Protein AF-A0A957KYW2-F1 (afdb_monomer_lite)

Radius of gyration: 17.25 Å; chains: 1; bounding box: 35×22×55 Å

pLDDT: mean 86.88, std 7.46, range [60.75, 97.38]

Secondary structure (DSSP, 8-state):
-HHHHHHHHHHHHHHHHHHHH--S-S--HHHHHHHTTPPPTTS-HHHHHHHHHHHHHHHHHHHHHHHHHTTT--HHHHHHHHHHHTTS-SSHHHHHHHHTT-

Sequence (102 aa):
PRAELERLVELLGKLFSLCLSAGDPPGSWCLAHSRRRAPGPDAPILQQISQFMSDFNAYRDDAHMAAWQAEGVAAYVWEAFNFVHSGQAKNAAELDEKLFYR

Structure (mmCIF, N/CA/C/O backbone):
data_AF-A0A957KYW2-F1
#
_entry.id   AF-A0A957KYW2-F1
#
loop_
_atom_site.group_PDB
_atom_site.id
_atom_site.type_symbol
_atom_site.label_atom_id
_atom_site.label_alt_id
_atom_site.label_comp_id
_atom_site.label_asym_id
_atom_site.label_entity_id
_atom_site.label_seq_id
_atom_site.pdbx_PDB_ins_code
_atom_site.Cartn_x
_atom_site.Cartn_y
_atom_site.Cartn_z
_atom_site.occupancy
_atom_site.B_iso_or_equiv
_atom_site.auth_seq_id
_atom_site.auth_comp_id
_atom_site.auth_asym_id
_atom_site.auth_atom_id
_atom_site.pdbx_PDB_model_num
ATOM 1 N N . PRO A 1 1 ? -16.436 7.190 24.205 1.00 81.94 1 PRO A N 1
ATOM 2 C CA . PRO A 1 1 ? -15.716 8.405 23.748 1.00 81.94 1 PRO A CA 1
ATOM 3 C C . PRO A 1 1 ? -14.234 8.458 24.159 1.00 81.94 1 PRO A C 1
ATOM 5 O O . PRO A 1 1 ? -13.392 8.326 23.289 1.00 8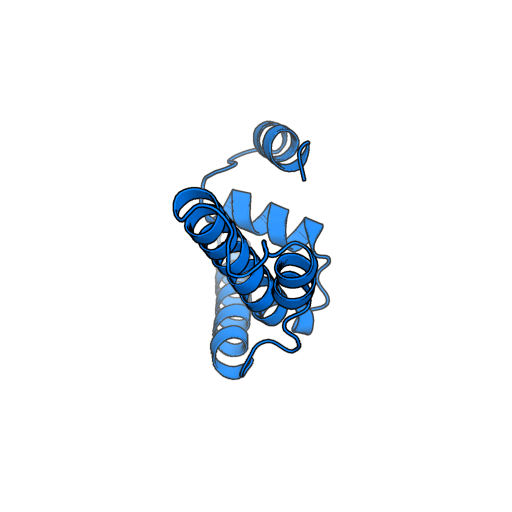1.94 1 PRO A O 1
ATOM 8 N N . ARG A 1 2 ? -13.872 8.615 25.446 1.00 91.56 2 ARG A N 1
ATOM 9 C CA . ARG A 1 2 ? -12.451 8.740 25.848 1.00 91.56 2 ARG A CA 1
ATOM 10 C C . ARG A 1 2 ? -11.666 7.428 25.746 1.00 91.56 2 ARG A C 1
ATOM 12 O O . ARG A 1 2 ? -10.627 7.403 25.103 1.00 91.56 2 ARG A O 1
ATOM 19 N N . ALA A 1 3 ? -12.200 6.346 26.311 1.00 93.38 3 ALA A N 1
ATOM 20 C CA . ALA A 1 3 ? -11.526 5.045 26.312 1.00 93.38 3 ALA A CA 1
ATOM 21 C C . ALA A 1 3 ? -11.297 4.488 24.891 1.00 93.38 3 ALA A C 1
ATOM 23 O O . ALA A 1 3 ? -10.297 3.834 24.622 1.00 93.38 3 ALA A O 1
ATOM 24 N N . GLU A 1 4 ? -12.206 4.778 23.955 1.00 91.69 4 GLU A N 1
ATOM 25 C CA . GLU A 1 4 ? -12.066 4.389 22.544 1.00 91.69 4 GLU A CA 1
ATOM 26 C C . GLU A 1 4 ? -10.975 5.192 21.833 1.00 91.69 4 GLU A C 1
ATOM 28 O O . GLU A 1 4 ? -10.224 4.627 21.045 1.00 91.69 4 GLU A O 1
ATOM 33 N N . LEU A 1 5 ? -10.850 6.488 22.139 1.00 88.31 5 LEU A N 1
ATOM 34 C CA . LEU A 1 5 ? -9.768 7.325 21.622 1.00 88.31 5 LEU A CA 1
ATOM 35 C C . LEU A 1 5 ? -8.412 6.899 22.195 1.00 88.31 5 LEU A C 1
ATOM 37 O O . LEU A 1 5 ? -7.442 6.823 21.452 1.00 88.31 5 LEU A O 1
ATOM 41 N N . GLU A 1 6 ? -8.347 6.570 23.486 1.00 95.00 6 GLU A N 1
ATOM 42 C CA . GLU A 1 6 ? -7.136 6.035 24.124 1.00 95.00 6 GLU A CA 1
ATOM 43 C C . GLU A 1 6 ? -6.716 4.707 23.475 1.00 95.00 6 GLU A C 1
ATOM 45 O O . GLU A 1 6 ? -5.555 4.542 23.098 1.00 95.00 6 GLU A O 1
ATOM 50 N N . ARG A 1 7 ? -7.677 3.807 23.228 1.00 92.31 7 ARG A N 1
ATOM 51 C CA . ARG A 1 7 ? -7.442 2.564 22.483 1.00 92.31 7 ARG A CA 1
ATOM 52 C C . ARG A 1 7 ? -6.976 2.826 21.048 1.00 92.31 7 ARG A C 1
ATOM 54 O O . ARG A 1 7 ? -6.081 2.138 20.569 1.00 92.31 7 ARG A O 1
ATOM 61 N N . LEU A 1 8 ? -7.563 3.801 20.353 1.00 87.69 8 LEU A N 1
ATOM 62 C CA . LEU A 1 8 ? -7.157 4.162 18.993 1.00 87.69 8 LEU A CA 1
ATOM 63 C C . LEU A 1 8 ? -5.714 4.682 18.961 1.00 87.69 8 LEU A C 1
ATOM 65 O O . LEU A 1 8 ? -4.942 4.260 18.107 1.00 87.69 8 LEU A O 1
ATOM 69 N N . VAL A 1 9 ? -5.333 5.548 19.902 1.00 92.00 9 VAL A N 1
ATOM 70 C CA . VAL A 1 9 ? -3.955 6.053 20.024 1.00 92.00 9 VAL A CA 1
ATOM 71 C C . VAL A 1 9 ? -2.969 4.907 20.245 1.00 92.00 9 VAL A C 1
ATOM 73 O O . VAL A 1 9 ? -1.930 4.871 19.591 1.00 92.00 9 VAL A O 1
ATOM 76 N N . GLU A 1 10 ? -3.297 3.949 21.113 1.00 94.31 10 GLU A N 1
ATOM 77 C CA . GLU A 1 10 ? -2.456 2.773 21.352 1.00 94.31 10 GLU A CA 1
ATOM 78 C C . GLU A 1 10 ? -2.271 1.930 20.079 1.00 94.31 10 GLU A C 1
ATOM 80 O O . GLU A 1 10 ? -1.148 1.554 19.740 1.00 94.31 10 GLU A O 1
ATOM 85 N N . LEU A 1 11 ? -3.360 1.662 19.353 1.00 87.19 11 LEU A N 1
ATOM 86 C CA . LEU A 1 11 ? -3.333 0.877 18.116 1.00 87.19 11 LEU A CA 1
ATOM 87 C C . LEU A 1 11 ? -2.539 1.578 17.007 1.00 87.19 11 LEU A C 1
ATOM 89 O O . LEU A 1 11 ? -1.714 0.948 16.351 1.00 87.19 11 LEU A O 1
ATOM 93 N N . LEU A 1 12 ? -2.735 2.887 16.832 1.00 86.44 12 LEU A N 1
ATOM 94 C CA . LEU A 1 12 ? -1.966 3.685 15.876 1.00 86.44 12 LEU A CA 1
ATOM 95 C C . LEU A 1 12 ? -0.482 3.734 16.255 1.00 86.44 12 LEU A C 1
ATOM 97 O O . LEU A 1 12 ? 0.375 3.621 15.385 1.00 86.44 12 LEU A O 1
ATOM 101 N N . GLY A 1 13 ? -0.166 3.866 17.545 1.00 88.62 13 GLY A N 1
ATOM 102 C CA . GLY A 1 13 ? 1.210 3.826 18.036 1.00 88.62 13 GLY A CA 1
ATOM 103 C C . GLY A 1 13 ? 1.901 2.500 17.713 1.00 88.62 13 GLY A C 1
ATOM 104 O O . GLY A 1 13 ? 3.013 2.508 17.188 1.00 88.62 13 GLY A O 1
ATOM 105 N N . LYS A 1 14 ? 1.219 1.372 17.953 1.00 87.19 14 LYS A N 1
ATOM 106 C CA . LYS A 1 14 ? 1.706 0.028 17.596 1.00 87.19 14 LYS A CA 1
ATOM 107 C C . LYS A 1 14 ? 1.975 -0.094 16.100 1.00 87.19 14 LYS A C 1
ATOM 109 O O . LYS A 1 14 ? 3.076 -0.485 15.720 1.00 87.19 14 LYS A O 1
ATOM 114 N N . LEU A 1 15 ? 1.017 0.323 15.270 1.00 81.38 15 LEU A N 1
ATOM 115 C CA . LEU A 1 15 ? 1.176 0.356 13.818 1.00 81.38 15 LEU A CA 1
ATOM 116 C C . LEU A 1 15 ? 2.419 1.152 13.407 1.00 81.38 15 LEU A C 1
ATOM 118 O O . LEU A 1 15 ? 3.231 0.659 12.637 1.00 81.38 15 LEU A O 1
ATOM 122 N N . PHE A 1 16 ? 2.597 2.369 13.926 1.00 82.88 16 PHE A N 1
ATOM 123 C CA . PHE A 1 16 ? 3.751 3.194 13.567 1.00 82.88 16 PHE A CA 1
ATOM 124 C C . PHE A 1 16 ? 5.080 2.552 13.966 1.00 82.88 16 PHE A C 1
ATOM 126 O O . PHE A 1 16 ? 6.028 2.587 13.183 1.00 82.88 16 PHE A O 1
ATOM 133 N N . SER A 1 17 ? 5.160 1.947 15.154 1.00 85.19 17 SER A N 1
ATOM 134 C CA . SER A 1 17 ? 6.355 1.209 15.571 1.00 85.19 17 SER A CA 1
ATOM 135 C C . SER A 1 17 ? 6.673 0.048 14.628 1.00 85.19 17 SER A C 1
ATOM 137 O O . SER A 1 17 ? 7.845 -0.176 14.336 1.00 85.19 17 SER A O 1
ATOM 139 N N . LEU A 1 18 ? 5.649 -0.641 14.119 1.00 77.62 18 LEU A N 1
ATOM 140 C CA . LEU A 1 18 ? 5.805 -1.722 13.147 1.00 77.62 18 LEU A CA 1
ATOM 141 C C . LEU A 1 18 ? 6.209 -1.208 11.770 1.00 77.62 18 LEU A C 1
ATOM 143 O O . LEU A 1 18 ? 7.123 -1.758 11.175 1.00 77.62 18 LEU A O 1
ATOM 147 N N . CYS A 1 19 ? 5.621 -0.112 11.285 1.00 75.50 19 CYS A N 1
ATOM 148 C CA . CYS A 1 19 ? 6.046 0.525 10.036 1.00 75.50 19 CYS A CA 1
ATOM 149 C C . CYS A 1 19 ? 7.539 0.885 10.061 1.00 75.50 19 CYS A C 1
ATOM 151 O O . CYS A 1 19 ? 8.236 0.711 9.066 1.00 75.50 19 CYS A O 1
ATOM 153 N N . LEU A 1 20 ? 8.038 1.381 11.199 1.00 81.31 20 LEU A N 1
ATOM 154 C CA . LEU A 1 20 ? 9.451 1.725 11.370 1.00 81.31 20 LEU A CA 1
ATOM 155 C C . LEU A 1 20 ? 10.365 0.494 11.446 1.00 81.31 20 LEU A C 1
ATOM 157 O O . LEU A 1 20 ? 11.548 0.606 11.129 1.00 81.31 20 LEU A O 1
ATOM 161 N N . SER A 1 21 ? 9.847 -0.661 11.871 1.00 79.62 21 SER A N 1
ATOM 162 C CA . SER A 1 21 ? 10.613 -1.906 11.986 1.00 79.62 21 SER A CA 1
ATOM 163 C C . SER A 1 21 ? 10.410 -2.882 10.823 1.00 79.62 21 SER A C 1
ATOM 165 O O . SER A 1 21 ? 11.141 -3.868 10.751 1.00 79.62 21 SER A O 1
ATOM 167 N N . ALA A 1 22 ? 9.468 -2.613 9.910 1.00 70.88 22 ALA A N 1
ATOM 168 C CA . ALA A 1 22 ? 9.038 -3.523 8.845 1.00 70.88 22 ALA A CA 1
ATOM 169 C C . ALA A 1 22 ? 10.126 -3.868 7.809 1.00 70.88 22 ALA A C 1
ATOM 171 O O . ALA A 1 22 ? 9.947 -4.813 7.046 1.00 70.88 22 ALA A O 1
ATOM 172 N N . GLY A 1 23 ? 11.267 -3.168 7.803 1.00 69.19 23 GLY A N 1
ATOM 173 C CA . GLY A 1 23 ? 12.323 -3.379 6.811 1.00 69.19 23 GLY A CA 1
ATOM 174 C C . GLY A 1 23 ? 11.847 -3.069 5.388 1.00 69.19 23 GLY A C 1
ATOM 175 O O . GLY A 1 23 ? 10.847 -2.379 5.190 1.00 69.19 23 GLY A O 1
ATOM 176 N N . ASP A 1 24 ? 12.576 -3.559 4.387 1.00 69.12 24 ASP A N 1
ATOM 177 C CA . ASP A 1 24 ? 12.103 -3.513 3.000 1.00 69.12 24 ASP A CA 1
ATOM 178 C C . ASP A 1 24 ? 10.824 -4.363 2.846 1.00 69.12 24 ASP A C 1
ATOM 180 O O . ASP A 1 24 ? 10.667 -5.353 3.569 1.00 69.12 24 ASP A O 1
ATOM 184 N N . PRO A 1 25 ? 9.907 -4.021 1.915 1.00 69.50 25 PRO A N 1
ATOM 185 C CA . PRO A 1 25 ? 8.673 -4.775 1.731 1.00 69.50 25 PRO A CA 1
ATOM 186 C C . PRO A 1 25 ? 8.949 -6.287 1.610 1.00 69.50 25 PRO A C 1
ATOM 188 O O . PRO A 1 25 ? 9.874 -6.674 0.889 1.00 69.50 25 PRO A O 1
ATOM 191 N N . PRO A 1 26 ? 8.139 -7.160 2.250 1.00 64.12 26 PRO A N 1
ATOM 192 C CA . PRO A 1 26 ? 8.386 -8.605 2.325 1.00 64.12 26 PRO A CA 1
ATOM 193 C C . PRO A 1 26 ? 8.328 -9.294 0.950 1.00 64.12 26 PRO A C 1
ATOM 195 O O . PRO A 1 26 ? 8.675 -10.467 0.815 1.00 64.12 26 PRO A O 1
ATOM 198 N N . GLY A 1 27 ? 7.912 -8.559 -0.081 1.00 70.94 27 GLY A N 1
ATOM 199 C CA . GLY A 1 27 ? 8.084 -8.883 -1.483 1.00 70.94 27 GLY A CA 1
ATOM 200 C C . GLY A 1 27 ? 7.628 -7.719 -2.357 1.00 70.94 27 GLY A C 1
ATOM 201 O O . GLY A 1 27 ? 6.847 -6.873 -1.932 1.00 70.94 27 GLY A O 1
ATOM 202 N N . SER A 1 28 ? 8.101 -7.690 -3.599 1.00 82.56 28 SER A N 1
ATOM 203 C CA . SER A 1 28 ? 7.665 -6.741 -4.625 1.00 82.56 28 SER A CA 1
ATOM 204 C C . SER A 1 28 ? 6.577 -7.364 -5.503 1.00 82.56 28 SER A C 1
ATOM 206 O O . SER A 1 28 ? 6.691 -7.364 -6.724 1.00 82.56 28 SER A O 1
ATOM 208 N N . TRP A 1 29 ? 5.573 -8.023 -4.910 1.00 86.44 29 TRP A N 1
ATOM 209 C CA . TRP A 1 29 ? 4.616 -8.831 -5.676 1.00 86.44 29 TRP A CA 1
ATOM 210 C C . TRP A 1 29 ? 3.800 -7.972 -6.644 1.00 86.44 29 TRP A C 1
ATOM 212 O O . TRP A 1 29 ? 3.710 -8.312 -7.830 1.00 86.44 29 TRP A O 1
ATOM 222 N N . CYS A 1 30 ? 3.263 -6.845 -6.171 1.00 90.19 30 CYS A N 1
ATOM 223 C CA . CYS A 1 30 ? 2.517 -5.905 -6.998 1.00 90.19 30 CYS A CA 1
ATOM 224 C C . CYS A 1 30 ? 3.418 -5.340 -8.096 1.00 90.19 30 CYS A C 1
ATOM 226 O O . CYS A 1 30 ? 3.048 -5.361 -9.274 1.00 90.19 30 CYS A O 1
ATOM 228 N N . LEU A 1 31 ? 4.624 -4.885 -7.743 1.00 91.44 31 LEU A N 1
ATOM 229 C CA . LEU A 1 31 ? 5.575 -4.339 -8.709 1.00 91.44 31 LEU A CA 1
ATOM 230 C C . LEU A 1 31 ? 6.008 -5.389 -9.743 1.00 91.44 31 LEU A C 1
ATOM 232 O O . LEU A 1 31 ? 5.970 -5.130 -10.944 1.00 91.44 31 LEU A O 1
ATOM 236 N N . ALA A 1 32 ? 6.365 -6.597 -9.311 1.00 92.31 32 ALA A N 1
ATOM 237 C CA . ALA A 1 32 ? 6.743 -7.700 -10.187 1.00 92.31 32 ALA A CA 1
ATOM 238 C C . ALA A 1 32 ? 5.604 -8.057 -11.145 1.00 92.31 32 ALA A C 1
ATOM 240 O O . ALA A 1 32 ? 5.844 -8.317 -12.324 1.00 92.31 32 ALA A O 1
ATOM 241 N N . HIS A 1 33 ? 4.359 -8.039 -10.666 1.00 92.75 33 HIS A N 1
ATOM 242 C CA . HIS A 1 33 ? 3.187 -8.238 -11.505 1.00 92.75 33 HIS A CA 1
ATOM 243 C C . HIS A 1 33 ? 2.982 -7.082 -12.500 1.00 92.75 33 HIS A C 1
ATOM 245 O O . HIS A 1 33 ? 2.712 -7.337 -13.674 1.00 92.75 33 HIS A O 1
ATOM 251 N N . SER A 1 34 ? 3.170 -5.830 -12.074 1.00 93.00 34 SER A N 1
ATOM 252 C CA . SER A 1 34 ? 3.111 -4.649 -12.947 1.00 93.00 34 SER A CA 1
ATOM 253 C C . SER A 1 34 ? 4.140 -4.728 -14.080 1.00 93.00 34 SER A C 1
ATOM 255 O O . SER A 1 34 ? 3.791 -4.580 -15.254 1.00 93.00 34 SER A O 1
ATOM 257 N N . ARG A 1 35 ? 5.387 -5.096 -13.758 1.00 93.62 35 ARG A N 1
ATOM 258 C CA . ARG A 1 35 ? 6.491 -5.217 -14.722 1.00 93.62 35 ARG A CA 1
ATOM 259 C C . ARG A 1 35 ? 6.287 -6.296 -15.783 1.00 93.62 35 ARG A C 1
ATOM 261 O O . ARG A 1 35 ? 6.860 -6.175 -16.861 1.00 93.62 35 ARG A O 1
ATOM 268 N N . ARG A 1 36 ? 5.439 -7.305 -15.547 1.00 93.62 36 ARG A N 1
ATOM 269 C CA . ARG A 1 36 ? 5.068 -8.299 -16.580 1.00 93.62 36 ARG A CA 1
ATOM 270 C C . ARG A 1 36 ? 4.302 -7.686 -17.752 1.00 93.62 36 ARG A C 1
ATOM 272 O O . ARG A 1 36 ? 4.258 -8.292 -18.816 1.00 93.62 36 ARG A O 1
ATOM 279 N N . ARG A 1 37 ? 3.692 -6.513 -17.558 1.00 88.12 37 ARG A N 1
ATOM 280 C CA . ARG A 1 37 ? 2.988 -5.755 -18.603 1.00 88.12 37 ARG A CA 1
ATOM 281 C C . ARG A 1 37 ? 3.815 -4.602 -19.164 1.00 88.12 37 ARG A C 1
ATOM 283 O O . ARG A 1 37 ? 3.297 -3.841 -19.978 1.00 88.12 37 ARG A O 1
ATOM 290 N N . ALA A 1 38 ? 5.067 -4.457 -18.728 1.00 91.62 38 ALA A N 1
ATOM 291 C CA . ALA A 1 38 ? 5.896 -3.359 -19.180 1.00 91.62 38 ALA A CA 1
ATOM 292 C C . ALA A 1 38 ? 6.075 -3.415 -20.704 1.00 91.62 38 ALA A C 1
ATOM 294 O O . ALA A 1 38 ? 6.301 -4.495 -21.260 1.00 91.62 38 ALA A O 1
ATOM 295 N N . PRO A 1 39 ? 5.969 -2.268 -21.389 1.00 90.12 39 PRO A N 1
ATOM 296 C CA . PRO A 1 39 ? 6.164 -2.228 -22.821 1.00 90.12 39 PRO A CA 1
ATOM 297 C C . PRO A 1 39 ? 7.633 -2.524 -23.164 1.00 90.12 39 PRO A C 1
ATOM 299 O O . PRO A 1 39 ? 8.532 -2.339 -22.339 1.00 90.12 39 PRO A O 1
ATOM 302 N N . GLY A 1 40 ? 7.873 -2.995 -24.390 1.00 91.19 40 GLY A N 1
ATOM 303 C CA . GLY A 1 40 ? 9.226 -3.225 -24.895 1.00 91.19 40 GLY A CA 1
ATOM 304 C C . GLY A 1 40 ? 10.056 -1.932 -24.965 1.00 91.19 40 GLY A C 1
ATOM 305 O O . GLY A 1 40 ? 9.491 -0.837 -24.932 1.00 91.19 40 GLY A O 1
ATOM 306 N N . PRO A 1 41 ? 11.389 -2.037 -25.092 1.00 88.12 41 PRO A N 1
ATOM 307 C CA . PRO A 1 41 ? 12.290 -0.879 -25.079 1.00 88.12 41 PRO A CA 1
ATOM 308 C C . PRO A 1 41 ? 12.006 0.139 -26.198 1.00 88.12 41 PRO A C 1
ATOM 310 O O . PRO A 1 41 ? 12.216 1.333 -26.0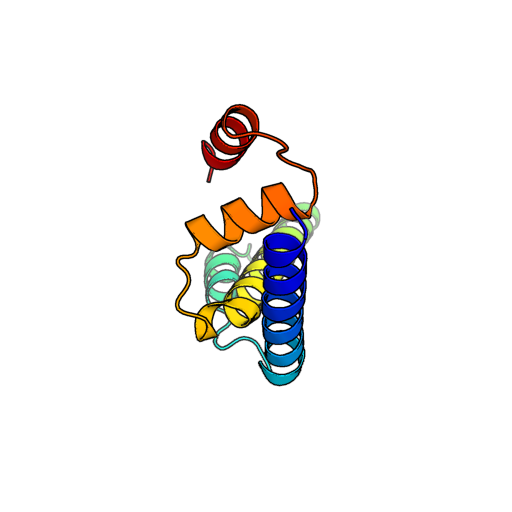01 1.00 88.12 41 PRO A O 1
ATOM 313 N N . ASP A 1 42 ? 11.461 -0.316 -27.329 1.00 95.00 42 ASP A N 1
ATOM 314 C CA . ASP A 1 42 ? 11.154 0.523 -28.496 1.00 95.00 42 ASP A CA 1
ATOM 315 C C . ASP A 1 42 ? 9.756 1.169 -28.443 1.00 95.00 42 ASP A C 1
ATOM 317 O O . ASP A 1 42 ? 9.301 1.788 -29.407 1.00 95.00 42 ASP A O 1
ATOM 321 N N . ALA A 1 43 ? 9.031 1.012 -27.334 1.00 95.00 43 ALA A N 1
ATOM 322 C CA . ALA A 1 43 ? 7.698 1.578 -27.189 1.00 95.00 43 ALA A CA 1
ATOM 323 C C . ALA A 1 43 ? 7.711 3.116 -27.128 1.00 95.00 43 ALA A C 1
ATOM 325 O O . ALA A 1 43 ? 8.675 3.709 -26.634 1.00 95.00 43 ALA A O 1
ATOM 326 N N . PRO A 1 44 ? 6.621 3.791 -27.543 1.00 97.38 44 PRO A N 1
ATOM 327 C CA . PRO A 1 44 ? 6.50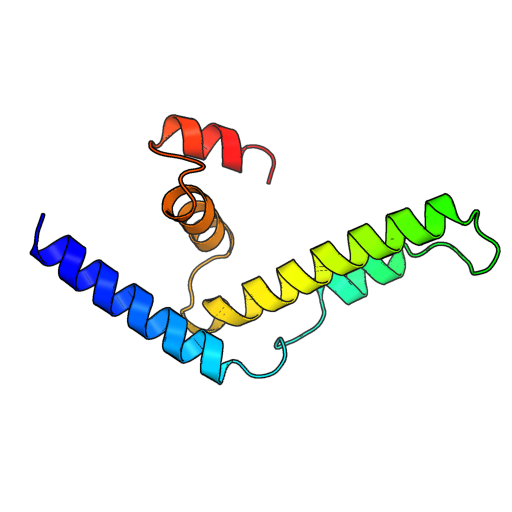3 5.241 -27.427 1.00 97.38 44 PRO A CA 1
ATOM 328 C C . PRO A 1 44 ? 6.785 5.747 -26.006 1.00 97.38 44 PRO A C 1
ATOM 330 O O . PRO A 1 44 ? 6.307 5.174 -25.027 1.00 97.38 44 PRO A O 1
ATOM 333 N N . ILE A 1 45 ? 7.497 6.873 -25.888 1.00 92.38 45 ILE A N 1
ATOM 334 C CA . ILE A 1 45 ? 7.931 7.442 -24.597 1.00 92.38 45 ILE A CA 1
ATOM 335 C C . ILE A 1 45 ? 6.755 7.626 -23.624 1.00 92.38 45 ILE A C 1
ATOM 337 O O . ILE A 1 45 ? 6.868 7.293 -22.447 1.00 92.38 45 ILE A O 1
ATOM 341 N N . LEU A 1 46 ? 5.598 8.094 -24.107 1.00 94.00 46 LEU A N 1
ATOM 342 C CA . LEU A 1 46 ? 4.409 8.265 -23.263 1.00 94.00 46 LEU A CA 1
ATOM 343 C C . LEU A 1 46 ? 3.892 6.940 -22.681 1.00 94.00 46 LEU A C 1
ATOM 345 O O . LEU A 1 46 ? 3.420 6.916 -21.546 1.00 94.00 46 LEU A O 1
ATOM 349 N N . GLN A 1 47 ? 4.018 5.834 -23.419 1.00 93.88 47 GLN A N 1
ATOM 350 C CA . GLN A 1 47 ? 3.646 4.507 -22.930 1.00 93.88 47 GLN A CA 1
ATOM 351 C C . GLN A 1 47 ? 4.611 4.035 -21.836 1.00 93.88 47 GLN A C 1
ATOM 353 O O . GLN A 1 47 ? 4.175 3.481 -20.829 1.00 93.88 47 GLN A O 1
ATOM 358 N N . GLN A 1 48 ? 5.910 4.305 -21.994 1.00 90.00 48 GLN A N 1
ATOM 359 C CA . GLN A 1 48 ? 6.912 3.993 -20.972 1.00 90.00 48 GLN A CA 1
ATOM 360 C C . GLN A 1 48 ? 6.666 4.795 -19.685 1.00 90.00 48 GLN A C 1
ATOM 362 O O . GLN A 1 48 ? 6.645 4.222 -18.599 1.00 90.00 48 GLN A O 1
ATOM 367 N N . ILE A 1 49 ? 6.388 6.101 -19.805 1.00 92.12 49 ILE A N 1
ATOM 368 C CA . ILE A 1 49 ? 6.037 6.962 -18.663 1.00 92.12 49 ILE A CA 1
ATOM 369 C C . ILE A 1 49 ? 4.783 6.436 -17.956 1.00 92.12 49 ILE A C 1
ATOM 371 O O . ILE A 1 49 ? 4.782 6.289 -16.736 1.00 92.12 49 ILE A O 1
ATOM 375 N N . SER A 1 50 ? 3.727 6.113 -18.707 1.00 93.44 50 SER A N 1
ATOM 376 C CA . SER A 1 50 ? 2.491 5.560 -18.142 1.00 93.44 50 SER A CA 1
ATOM 377 C C . SER A 1 50 ? 2.733 4.252 -17.377 1.00 93.44 50 SER A C 1
ATOM 379 O O . SER A 1 50 ? 2.186 4.066 -16.284 1.00 93.44 50 SER A O 1
ATOM 381 N N . GLN A 1 51 ? 3.605 3.380 -17.890 1.00 94.06 51 GLN A N 1
ATOM 382 C CA . GLN A 1 51 ? 3.996 2.168 -17.178 1.00 94.06 51 GLN A CA 1
ATOM 383 C C . GLN A 1 51 ? 4.754 2.484 -15.884 1.00 94.06 51 GLN A C 1
ATOM 385 O O . GLN A 1 51 ? 4.439 1.896 -14.854 1.00 94.06 51 GLN A O 1
ATOM 390 N N . PHE A 1 52 ? 5.710 3.415 -15.894 1.00 92.94 52 PHE A N 1
ATOM 391 C CA . PHE A 1 52 ? 6.445 3.777 -14.676 1.00 92.94 52 PHE A CA 1
ATOM 392 C C . PHE A 1 52 ? 5.538 4.361 -13.589 1.00 92.94 52 PHE A C 1
ATOM 394 O O . PHE A 1 52 ? 5.714 4.049 -12.414 1.00 92.94 52 PHE A O 1
ATOM 401 N N . MET A 1 53 ? 4.521 5.139 -13.966 1.00 93.56 53 MET A N 1
ATOM 402 C CA . MET A 1 53 ? 3.502 5.609 -13.020 1.00 93.56 53 MET A CA 1
ATOM 403 C C . MET A 1 53 ? 2.716 4.440 -12.406 1.00 93.56 53 MET A C 1
ATOM 405 O O . MET A 1 53 ? 2.413 4.449 -11.214 1.00 93.56 53 MET A O 1
ATOM 409 N N . SER A 1 54 ? 2.420 3.410 -13.204 1.00 92.50 54 SER A N 1
ATOM 410 C CA . SER A 1 54 ? 1.763 2.187 -12.723 1.00 92.50 54 SER A CA 1
ATOM 411 C C . SER A 1 54 ? 2.672 1.380 -11.790 1.00 92.50 54 SER A C 1
ATOM 413 O O . SER A 1 54 ? 2.222 0.923 -10.743 1.00 92.50 54 SER A O 1
ATOM 415 N N . ASP A 1 55 ? 3.958 1.261 -12.126 1.00 92.38 55 ASP A N 1
ATOM 416 C CA . ASP A 1 55 ? 4.968 0.590 -11.300 1.00 92.38 55 ASP A CA 1
ATOM 417 C C . ASP A 1 55 ? 5.154 1.293 -9.949 1.00 92.38 55 ASP A C 1
ATOM 419 O O . ASP A 1 55 ? 5.262 0.630 -8.919 1.00 92.38 55 ASP A O 1
ATOM 423 N N . PHE A 1 56 ? 5.135 2.628 -9.931 1.00 89.19 56 PHE A N 1
ATOM 424 C CA . PHE A 1 56 ? 5.206 3.405 -8.695 1.00 89.19 56 PHE A CA 1
ATOM 425 C C . PHE A 1 56 ? 4.009 3.131 -7.776 1.00 89.19 56 PHE A C 1
ATOM 427 O O . PHE A 1 56 ? 4.189 2.893 -6.582 1.00 89.19 56 PHE A O 1
ATOM 434 N N . ASN A 1 57 ? 2.794 3.105 -8.332 1.00 88.56 57 ASN A N 1
ATOM 435 C CA . ASN A 1 57 ? 1.599 2.748 -7.568 1.00 88.56 57 ASN A CA 1
ATOM 436 C C . ASN A 1 57 ? 1.688 1.316 -7.027 1.00 88.56 57 ASN A C 1
ATOM 438 O O . ASN A 1 57 ? 1.397 1.090 -5.858 1.00 88.56 57 ASN A O 1
ATOM 442 N N . ALA A 1 58 ? 2.169 0.375 -7.839 1.00 90.31 58 ALA A N 1
ATOM 443 C CA . ALA A 1 58 ? 2.335 -1.012 -7.430 1.00 90.31 58 ALA A CA 1
ATOM 444 C C . ALA A 1 58 ? 3.360 -1.171 -6.291 1.00 90.31 58 ALA A C 1
ATOM 446 O O . ALA A 1 58 ? 3.114 -1.903 -5.337 1.00 90.31 58 ALA A O 1
ATOM 447 N N . TYR A 1 59 ? 4.478 -0.440 -6.345 1.00 87.88 59 TYR A N 1
ATOM 448 C CA . TYR A 1 59 ? 5.452 -0.412 -5.252 1.00 87.88 59 TYR A CA 1
ATOM 449 C C . TYR A 1 59 ? 4.867 0.188 -3.968 1.00 87.88 59 TYR A C 1
ATOM 451 O O . TYR A 1 59 ? 5.108 -0.319 -2.873 1.00 87.88 59 TYR A O 1
ATOM 459 N N . ARG A 1 60 ? 4.063 1.252 -4.088 1.00 85.69 60 ARG A N 1
ATOM 460 C CA . ARG A 1 60 ? 3.342 1.819 -2.945 1.00 85.69 60 ARG A CA 1
ATOM 461 C C . ARG A 1 60 ? 2.409 0.779 -2.320 1.00 85.69 60 ARG A C 1
ATOM 463 O O . ARG A 1 60 ? 2.348 0.706 -1.098 1.00 85.69 60 ARG A O 1
ATOM 470 N N . ASP A 1 61 ? 1.728 -0.028 -3.127 1.00 85.44 61 ASP A N 1
ATOM 471 C CA . ASP A 1 61 ? 0.855 -1.092 -2.626 1.00 85.44 61 ASP A CA 1
ATOM 472 C C . ASP A 1 61 ? 1.660 -2.190 -1.903 1.00 85.44 61 ASP A C 1
ATOM 474 O O . ASP A 1 61 ? 1.260 -2.608 -0.819 1.00 85.44 61 ASP A O 1
ATOM 478 N N . ASP A 1 62 ? 2.828 -2.590 -2.425 1.00 86.50 62 ASP A N 1
ATOM 479 C CA . ASP A 1 62 ? 3.751 -3.516 -1.741 1.00 86.50 62 ASP A CA 1
ATOM 480 C C . ASP A 1 62 ? 4.206 -2.966 -0.373 1.00 86.50 62 ASP A C 1
ATOM 482 O O . ASP A 1 62 ? 4.153 -3.673 0.636 1.00 86.50 62 ASP A O 1
ATOM 486 N N . ALA A 1 63 ? 4.591 -1.687 -0.312 1.00 83.19 63 ALA A N 1
ATOM 487 C CA . ALA A 1 63 ? 4.980 -1.023 0.934 1.00 83.19 63 ALA A CA 1
ATOM 488 C C . ALA A 1 63 ? 3.806 -0.889 1.919 1.00 83.19 63 ALA A C 1
ATOM 490 O O . ALA A 1 63 ? 3.974 -1.083 3.123 1.00 83.19 63 ALA A O 1
ATOM 491 N N . HIS A 1 64 ? 2.602 -0.597 1.419 1.00 80.56 64 HIS A N 1
ATOM 492 C CA . HIS A 1 64 ? 1.398 -0.585 2.243 1.00 80.56 64 HI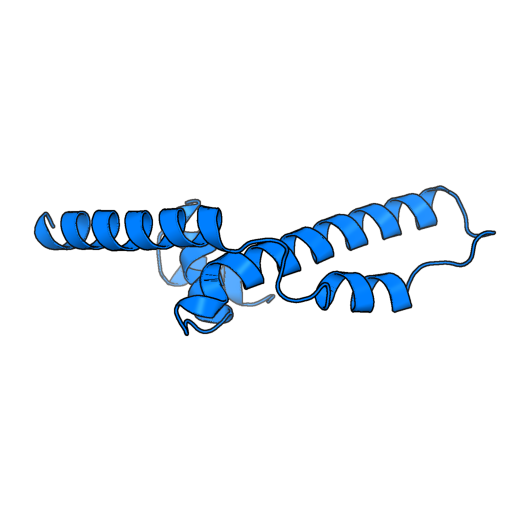S A CA 1
ATOM 493 C C . HIS A 1 64 ? 1.127 -1.972 2.825 1.00 80.56 64 HIS A C 1
ATOM 495 O O . HIS A 1 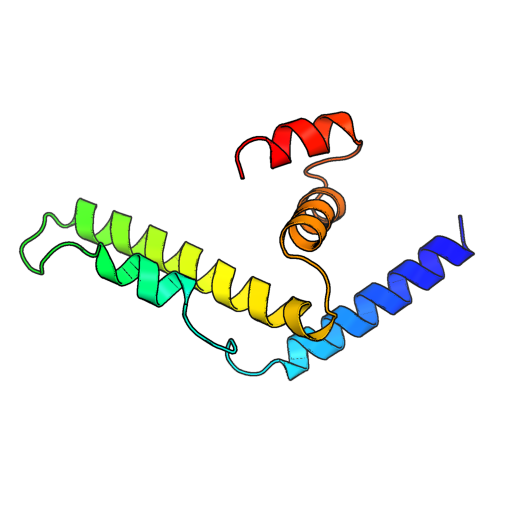64 ? 0.934 -2.068 4.030 1.00 80.56 64 HIS A O 1
ATOM 501 N N . MET A 1 65 ? 1.156 -3.038 2.016 1.00 80.81 65 MET A N 1
ATOM 502 C CA . MET A 1 65 ? 0.975 -4.418 2.490 1.00 80.81 65 MET A CA 1
ATOM 503 C C . MET A 1 65 ? 1.993 -4.800 3.565 1.00 80.81 65 MET A C 1
ATOM 505 O O . MET A 1 65 ? 1.605 -5.345 4.597 1.00 80.81 65 MET A O 1
ATOM 509 N N . ALA A 1 66 ? 3.266 -4.449 3.369 1.00 81.75 66 ALA A N 1
ATOM 510 C CA . ALA A 1 66 ? 4.331 -4.684 4.342 1.00 81.75 66 ALA A CA 1
ATOM 511 C C . ALA A 1 66 ? 3.998 -4.134 5.738 1.00 81.75 66 ALA A C 1
ATOM 513 O O . ALA A 1 66 ? 4.222 -4.802 6.745 1.00 81.75 66 ALA A O 1
ATOM 514 N N . ALA A 1 67 ? 3.443 -2.921 5.784 1.00 79.88 67 ALA A N 1
ATOM 515 C CA . ALA A 1 67 ? 3.210 -2.181 7.016 1.00 79.88 67 ALA A CA 1
ATOM 516 C C . ALA A 1 67 ? 2.134 -2.801 7.923 1.00 79.8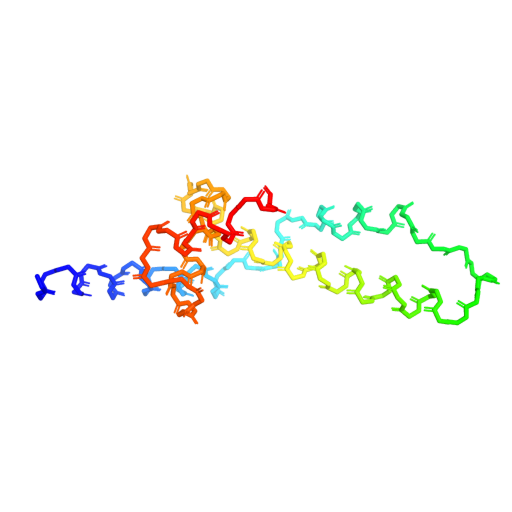8 67 ALA A C 1
ATOM 518 O O . ALA A 1 67 ? 2.228 -2.679 9.142 1.00 79.88 67 ALA A O 1
ATOM 519 N N . TRP A 1 68 ? 1.112 -3.453 7.357 1.00 80.25 68 TRP A N 1
ATOM 520 C CA . TRP A 1 68 ? -0.008 -3.999 8.138 1.00 80.25 68 TRP A CA 1
ATOM 521 C C . TRP A 1 68 ? -0.069 -5.523 8.184 1.00 80.25 68 TRP A C 1
ATOM 523 O O . TRP A 1 68 ? -0.764 -6.066 9.041 1.00 80.25 68 TRP A O 1
ATOM 533 N N . GLN A 1 69 ? 0.634 -6.241 7.301 1.00 79.50 69 GLN A N 1
ATOM 534 C CA . GLN A 1 69 ? 0.529 -7.703 7.214 1.00 79.50 69 GLN A CA 1
ATOM 535 C C . GLN A 1 69 ? 0.884 -8.404 8.537 1.00 79.50 69 GLN A C 1
ATOM 537 O O . GLN A 1 69 ? 0.256 -9.407 8.882 1.00 79.50 69 GLN A O 1
ATOM 542 N N . ALA A 1 70 ? 1.842 -7.864 9.299 1.00 79.69 70 ALA A N 1
ATOM 543 C CA . ALA A 1 70 ? 2.238 -8.402 10.603 1.00 79.69 70 ALA A CA 1
ATOM 544 C C . ALA A 1 70 ? 1.096 -8.396 11.638 1.00 79.69 70 ALA A C 1
ATOM 546 O O . ALA A 1 70 ? 1.075 -9.244 12.528 1.00 79.69 70 ALA A O 1
ATOM 547 N N . GLU A 1 71 ? 0.111 -7.507 11.479 1.00 80.81 71 GLU A N 1
ATOM 548 C CA . GLU A 1 71 ? -1.040 -7.387 12.380 1.00 80.81 71 GLU A CA 1
ATOM 549 C C . GLU A 1 71 ? -2.140 -8.424 12.096 1.00 80.81 71 GLU A C 1
ATOM 551 O O . GLU A 1 71 ? -3.160 -8.454 12.784 1.00 80.81 71 GLU A O 1
ATOM 556 N N . GLY A 1 72 ? -1.976 -9.269 11.068 1.00 82.62 72 GLY A N 1
ATOM 557 C CA . GLY A 1 72 ? -2.952 -10.306 10.710 1.00 82.62 72 GLY A CA 1
ATOM 558 C C . GLY A 1 72 ? -4.307 -9.757 10.243 1.00 82.62 72 GLY A C 1
ATOM 559 O O . GLY A 1 72 ? -5.298 -10.487 10.204 1.00 82.62 72 GLY A O 1
ATOM 560 N N . VAL A 1 73 ? -4.366 -8.469 9.903 1.00 84.06 73 VAL A N 1
ATOM 561 C CA . VAL A 1 73 ? -5.564 -7.796 9.392 1.00 84.06 73 VAL A CA 1
ATOM 562 C C . VAL A 1 73 ? -5.766 -8.183 7.928 1.00 84.06 73 VAL A C 1
ATOM 564 O O . VAL A 1 73 ? -4.802 -8.332 7.194 1.00 84.06 73 VAL A O 1
ATOM 567 N N . ALA A 1 74 ? -7.004 -8.362 7.467 1.00 85.44 74 ALA A N 1
ATOM 568 C CA . ALA A 1 74 ? -7.250 -8.624 6.048 1.00 85.44 74 ALA A CA 1
ATOM 569 C C . ALA A 1 74 ? -7.100 -7.343 5.203 1.00 85.44 74 ALA A C 1
ATOM 571 O O . ALA A 1 74 ? -7.480 -6.260 5.647 1.00 85.44 74 ALA A O 1
ATOM 572 N N . ALA A 1 75 ? -6.635 -7.468 3.955 1.00 80.94 75 ALA A N 1
ATOM 573 C CA . ALA A 1 75 ? -6.371 -6.325 3.069 1.00 80.94 75 ALA A CA 1
ATOM 574 C C . ALA A 1 75 ? -7.569 -5.370 2.917 1.00 80.94 75 ALA A C 1
ATOM 576 O O . ALA A 1 75 ? -7.415 -4.154 2.999 1.00 80.94 75 ALA A O 1
ATOM 577 N N . TYR A 1 76 ? -8.782 -5.910 2.765 1.00 83.56 76 TYR A N 1
ATOM 578 C CA . TYR A 1 76 ? -9.999 -5.102 2.635 1.00 83.56 76 TYR A CA 1
ATOM 579 C C . TYR A 1 76 ? -10.351 -4.341 3.926 1.00 83.56 76 TYR A C 1
ATOM 581 O O . TYR A 1 76 ? -10.904 -3.246 3.864 1.00 83.56 76 TYR A O 1
ATOM 589 N N . VAL A 1 77 ? -10.004 -4.885 5.100 1.00 88.69 77 VAL A N 1
ATOM 590 C CA . VAL A 1 77 ? -10.185 -4.202 6.392 1.00 88.69 77 VAL A CA 1
ATOM 591 C C . VAL A 1 77 ? -9.194 -3.051 6.511 1.00 88.69 77 VAL A C 1
ATOM 593 O O . VAL A 1 77 ? -9.566 -1.961 6.945 1.00 88.69 77 VAL A O 1
ATOM 596 N N . TRP A 1 78 ? -7.949 -3.273 6.085 1.00 87.12 78 TRP A N 1
ATOM 597 C CA . TRP A 1 78 ? -6.935 -2.225 6.058 1.00 87.12 78 TRP A CA 1
ATOM 598 C C . TRP A 1 78 ? -7.312 -1.079 5.119 1.00 87.12 78 TRP A C 1
ATOM 600 O O . TRP A 1 78 ? -7.187 0.092 5.471 1.00 87.12 78 TRP A O 1
ATOM 610 N N . GLU A 1 79 ? -7.837 -1.404 3.940 1.00 86.62 79 GLU A N 1
ATOM 611 C CA . GLU A 1 79 ? -8.276 -0.395 2.983 1.00 86.62 79 GLU A CA 1
ATOM 612 C C . GLU A 1 79 ? -9.498 0.385 3.482 1.00 86.62 79 GLU A C 1
ATOM 614 O O . GLU A 1 79 ? -9.567 1.605 3.335 1.00 86.62 79 GLU A O 1
ATOM 619 N N . ALA A 1 80 ? -10.438 -0.292 4.143 1.00 90.75 80 ALA A N 1
ATOM 620 C CA . ALA A 1 80 ? -11.558 0.378 4.784 1.00 90.75 80 ALA A CA 1
ATOM 621 C C . ALA A 1 80 ? -11.079 1.379 5.849 1.00 90.75 80 ALA A C 1
ATOM 623 O O . ALA A 1 80 ? -11.521 2.531 5.879 1.00 90.75 80 ALA A O 1
ATOM 624 N N . PHE A 1 81 ? -10.119 0.965 6.680 1.00 88.50 81 PHE A N 1
ATOM 625 C CA . PHE A 1 81 ? -9.460 1.851 7.634 1.00 88.50 81 PHE A CA 1
ATOM 626 C C . PHE A 1 81 ? -8.757 3.027 6.936 1.00 88.50 81 PHE A C 1
ATOM 628 O O . PHE A 1 81 ? -8.884 4.159 7.401 1.00 88.50 81 PHE A O 1
ATOM 635 N N . ASN A 1 82 ? -8.093 2.799 5.799 1.00 87.75 82 ASN A N 1
ATOM 636 C CA . ASN A 1 82 ? -7.447 3.841 4.998 1.00 87.75 82 ASN A CA 1
ATOM 637 C C . ASN A 1 82 ? -8.422 4.952 4.582 1.00 87.75 82 ASN A C 1
ATOM 639 O O . ASN A 1 82 ? -8.154 6.141 4.778 1.00 87.75 82 ASN A O 1
ATOM 643 N N . PHE A 1 83 ? -9.601 4.586 4.075 1.00 91.81 83 PHE A N 1
ATOM 644 C CA . PHE A 1 83 ? -10.624 5.563 3.699 1.00 91.81 83 PHE A CA 1
ATOM 645 C C . PHE A 1 83 ? -11.167 6.354 4.891 1.00 91.81 83 PHE A C 1
ATOM 647 O O . PHE A 1 83 ? -11.365 7.567 4.777 1.00 91.81 83 PHE A O 1
ATOM 654 N N . VAL A 1 84 ? -11.352 5.699 6.038 1.00 91.62 84 VAL A N 1
ATOM 655 C CA . VAL A 1 84 ? -11.819 6.363 7.261 1.00 91.62 84 VAL A CA 1
ATOM 656 C C . VAL A 1 84 ? -10.748 7.302 7.821 1.00 91.62 84 VAL A C 1
ATOM 658 O O . VAL A 1 84 ? -11.033 8.473 8.074 1.00 91.62 84 VAL A O 1
ATOM 661 N N . HIS A 1 85 ? -9.501 6.841 7.972 1.00 87.62 85 HIS A N 1
ATOM 662 C CA . HIS A 1 85 ? -8.434 7.651 8.571 1.00 87.62 85 HIS A CA 1
ATOM 663 C C . HIS A 1 85 ? -8.080 8.866 7.706 1.00 87.62 85 HIS A C 1
ATOM 665 O O . HIS A 1 85 ? -7.703 9.911 8.236 1.00 87.62 85 HIS A O 1
ATOM 671 N N . SER A 1 86 ? -8.142 8.731 6.378 1.00 89.19 86 SER A N 1
ATOM 672 C CA . SER A 1 86 ? -7.801 9.813 5.445 1.00 89.19 86 SER A CA 1
ATOM 673 C C . SER A 1 86 ? -8.943 10.817 5.260 1.00 89.19 86 SER A C 1
ATOM 675 O O . SER A 1 86 ? -8.795 11.791 4.524 1.00 89.19 86 SER A O 1
ATOM 677 N N . GLY A 1 87 ? -10.087 10.595 5.919 1.00 92.56 87 GLY A N 1
ATOM 678 C CA . GLY A 1 87 ? -11.279 11.431 5.794 1.00 92.56 87 GLY A CA 1
ATOM 679 C C . GLY A 1 87 ? -11.988 11.302 4.443 1.00 92.56 87 GLY A C 1
ATOM 680 O O . GLY A 1 87 ? -12.851 12.124 4.135 1.00 92.56 87 GLY A O 1
ATOM 681 N N . GLN A 1 88 ? -11.631 10.290 3.645 1.00 92.81 88 GLN A N 1
ATOM 682 C CA . GLN A 1 88 ? -12.237 9.998 2.344 1.00 92.81 88 GLN A CA 1
ATOM 683 C C . GLN A 1 88 ? -13.594 9.292 2.456 1.00 92.81 88 GLN A C 1
ATOM 685 O O . GLN A 1 88 ? -14.351 9.318 1.487 1.00 92.81 88 GLN A O 1
ATOM 690 N N . ALA A 1 89 ? -13.886 8.680 3.606 1.00 94.81 89 ALA A N 1
ATOM 691 C CA . ALA A 1 89 ? -15.200 8.167 3.972 1.00 94.81 89 ALA A CA 1
ATOM 692 C C . ALA A 1 89 ? -15.489 8.484 5.446 1.00 94.81 89 ALA A C 1
ATOM 694 O O . ALA A 1 89 ? -14.677 8.200 6.326 1.00 94.81 89 ALA A O 1
ATOM 695 N N . LYS A 1 90 ? -16.649 9.077 5.726 1.00 93.56 90 LYS A N 1
ATOM 696 C CA . LYS A 1 90 ? -17.060 9.509 7.076 1.00 93.56 90 LYS A CA 1
ATOM 697 C C . LYS A 1 90 ? -18.181 8.663 7.664 1.00 93.56 90 LYS A C 1
ATOM 699 O O . LYS A 1 90 ? -18.532 8.820 8.831 1.00 93.56 90 LYS A O 1
ATOM 704 N N . ASN A 1 91 ? -18.775 7.798 6.855 1.00 94.50 91 ASN A N 1
ATOM 705 C CA . ASN A 1 91 ? -19.878 6.929 7.231 1.00 94.50 91 ASN A CA 1
ATOM 706 C C . ASN A 1 91 ? -19.858 5.655 6.373 1.00 94.50 91 ASN A C 1
ATOM 708 O O . ASN A 1 91 ? -19.075 5.534 5.431 1.00 94.50 91 ASN A O 1
ATOM 712 N N . ALA A 1 92 ? -20.720 4.700 6.721 1.00 92.75 92 ALA A N 1
ATOM 713 C CA . ALA A 1 92 ? -20.777 3.405 6.051 1.00 92.75 92 ALA A CA 1
ATOM 714 C C . ALA A 1 92 ? -21.183 3.499 4.570 1.00 92.75 92 ALA A C 1
ATOM 716 O O . ALA A 1 92 ? -20.678 2.720 3.774 1.00 92.75 92 ALA A O 1
ATOM 717 N N . ALA A 1 93 ? -22.049 4.449 4.194 1.00 94.44 93 ALA A N 1
ATOM 718 C CA . ALA A 1 93 ? -22.491 4.608 2.808 1.00 94.44 93 ALA A CA 1
ATOM 719 C C . ALA A 1 93 ? -21.351 5.108 1.908 1.00 94.44 93 ALA A C 1
ATOM 721 O O . ALA A 1 93 ? -21.078 4.519 0.870 1.00 94.44 93 ALA A O 1
ATOM 722 N N . GLU A 1 94 ? -20.615 6.131 2.350 1.00 93.94 94 GLU A N 1
ATOM 723 C CA . GLU A 1 94 ? -19.426 6.614 1.635 1.00 93.94 94 GLU A CA 1
ATOM 724 C C . GLU A 1 94 ? -18.343 5.532 1.537 1.00 93.94 94 GLU A C 1
ATOM 726 O O . GLU A 1 94 ? -17.636 5.440 0.537 1.00 93.94 94 GLU A O 1
ATOM 731 N N . LEU A 1 95 ? -18.198 4.702 2.573 1.00 92.19 95 LEU A N 1
ATOM 732 C CA . LEU A 1 95 ? -17.239 3.603 2.561 1.00 92.19 95 LEU A CA 1
ATOM 733 C C . LEU A 1 95 ? -17.621 2.528 1.533 1.00 92.19 95 LEU A C 1
ATOM 735 O O . LEU A 1 95 ? -16.748 2.052 0.810 1.00 92.19 95 LEU A O 1
ATOM 739 N N . ASP A 1 96 ? -18.908 2.186 1.446 1.00 91.88 96 ASP A N 1
ATOM 740 C CA . ASP A 1 96 ? -19.448 1.246 0.458 1.00 91.88 96 ASP A CA 1
ATOM 741 C C . ASP A 1 96 ? -19.191 1.737 -0.976 1.00 91.88 96 ASP A C 1
ATOM 743 O O . ASP A 1 96 ? -18.610 1.015 -1.784 1.00 91.88 96 ASP A O 1
ATOM 747 N N . GLU A 1 97 ? -19.470 3.014 -1.263 1.00 91.75 97 GLU A N 1
ATOM 748 C CA . GLU A 1 97 ? -19.175 3.632 -2.565 1.00 91.75 97 GLU A CA 1
ATOM 749 C C . GLU A 1 97 ? -17.684 3.559 -2.939 1.00 91.75 97 GLU A C 1
ATOM 751 O O . GLU A 1 97 ? -17.330 3.351 -4.103 1.00 91.75 97 GLU A O 1
ATOM 756 N N . LYS A 1 98 ? -16.790 3.737 -1.958 1.00 87.88 98 LYS A N 1
ATOM 757 C CA . LYS A 1 98 ? -15.333 3.705 -2.166 1.00 87.88 98 LYS A CA 1
ATOM 758 C C . LYS A 1 98 ? -14.790 2.294 -2.362 1.00 87.88 98 LYS A C 1
ATOM 760 O O . LYS A 1 98 ? -13.824 2.121 -3.109 1.00 87.88 98 LYS A O 1
ATOM 765 N N . LEU A 1 99 ? -15.376 1.310 -1.686 1.00 86.00 99 LEU A N 1
ATOM 766 C CA . LEU A 1 99 ? -14.964 -0.089 -1.768 1.00 86.00 99 LEU A CA 1
ATOM 767 C C . LEU A 1 99 ? -15.580 -0.815 -2.967 1.00 86.00 99 LEU A C 1
ATOM 769 O O . LEU A 1 99 ? -15.004 -1.799 -3.414 1.00 86.00 99 LEU A O 1
ATOM 773 N N . PHE A 1 100 ? -16.680 -0.311 -3.534 1.00 80.75 100 PHE A N 1
ATOM 774 C CA . PHE A 1 100 ? -17.383 -0.938 -4.659 1.00 80.75 100 PHE A CA 1
ATOM 775 C C . PHE A 1 100 ? -16.490 -1.233 -5.881 1.00 80.75 100 PHE A C 1
ATOM 777 O O . PHE A 1 100 ? -16.748 -2.175 -6.626 1.00 80.75 100 PHE A O 1
ATOM 784 N N . TYR A 1 101 ? -15.438 -0.437 -6.096 1.00 66.00 101 TYR A N 1
ATOM 785 C CA . TYR A 1 101 ? -14.549 -0.536 -7.262 1.00 66.00 101 TYR A CA 1
ATOM 786 C C . TYR A 1 101 ? -13.188 -1.187 -6.970 1.00 66.00 101 TYR A C 1
ATOM 788 O O . TYR A 1 101 ? -12.283 -1.068 -7.800 1.00 66.00 101 TYR A O 1
ATOM 796 N N . ARG A 1 102 ? -13.007 -1.810 -5.799 1.00 60.75 102 ARG A N 1
ATOM 797 C CA . ARG A 1 102 ? -11.726 -2.396 -5.381 1.00 60.75 102 ARG A CA 1
ATOM 798 C C . ARG A 1 102 ? -11.715 -3.915 -5.360 1.00 60.75 102 ARG A C 1
ATOM 800 O O . ARG A 1 102 ? -12.729 -4.517 -4.954 1.00 60.75 102 ARG A O 1
#

Foldseek 3Di:
DVVVVVVVVVVVVVLVVQLVVLPQQPDLVLLVVLCVPQDDPPDDPVSNVVSVVSSVVSSVVSSLCSSCVVVVDDPLRSVLVVCCVVVVDVDPVSSCVVSVVD